Protein AF-A0A090VNT9-F1 (afdb_monomer_lite)

Sequence (65 aa):
MEDWTYASDHASFYRKQIPFLYFGVADHNDYHKSTDDFENIHPEFYKEAVYQIILMFNIVDKINF

Organism: NCBI:txid504487

Radius of gyration: 15.22 Å; chains: 1; bounding box: 36×22×36 Å

Foldseek 3Di:
DDDCCCVDPNVVCVVVVHDDDDDDDDDDPCPPHPPPDPVPDDVVVVVVSVVVVVVVVVVVVPDDD

Secondary structure (DSSP, 8-state):
----TTSSTTHHHHHTT-----------TTTTSTT-SGGG--HHHHHHHHHHHHHHHHHHTT---

pLDDT: mean 93.31, std 6.66, range [63.88, 98.25]

InterPro domains:
  IPR007484 Peptidase M28 [PF04389] (6-49)

Structure (mmCIF, N/CA/C/O backbone):
data_AF-A0A090VNT9-F1
#
_entry.id   AF-A0A090VNT9-F1
#
loop_
_atom_site.group_PDB
_atom_site.id
_atom_site.type_symbol
_atom_site.label_atom_id
_atom_site.label_alt_id
_atom_site.label_comp_id
_atom_site.label_asym_id
_atom_site.label_entity_id
_atom_site.label_seq_id
_atom_site.pdbx_PDB_ins_code
_atom_site.Cartn_x
_atom_site.Cartn_y
_atom_site.Cartn_z
_atom_site.occupancy
_atom_site.B_iso_or_equiv
_atom_site.auth_seq_id
_atom_site.auth_comp_id
_atom_site.auth_asym_id
_atom_site.auth_atom_id
_atom_site.pdbx_PDB_model_num
ATOM 1 N N . MET A 1 1 ? -13.507 6.675 -14.595 1.00 63.88 1 MET A N 1
ATOM 2 C CA . MET A 1 1 ? -12.899 6.336 -13.294 1.00 63.88 1 MET A CA 1
ATOM 3 C C . MET A 1 1 ? -12.684 4.845 -13.295 1.00 63.88 1 MET A C 1
ATOM 5 O O . MET A 1 1 ? -13.601 4.130 -13.676 1.00 63.88 1 MET A O 1
ATOM 9 N N . GLU A 1 2 ? -11.476 4.410 -12.973 1.00 80.81 2 GLU A N 1
ATOM 10 C CA . GLU A 1 2 ? -11.153 2.991 -12.823 1.00 80.81 2 GLU A CA 1
ATOM 11 C C . GLU A 1 2 ? -11.728 2.465 -11.504 1.00 80.81 2 GLU A C 1
ATOM 13 O O . GLU A 1 2 ? -11.778 3.201 -10.517 1.00 80.81 2 GLU A O 1
ATOM 18 N N . ASP A 1 3 ? -12.183 1.211 -11.502 1.00 88.25 3 ASP A N 1
ATOM 19 C CA . ASP A 1 3 ? -12.725 0.534 -10.322 1.00 88.25 3 ASP A CA 1
ATOM 20 C C . ASP A 1 3 ? -11.726 -0.510 -9.808 1.00 88.25 3 ASP A C 1
ATOM 22 O O . ASP A 1 3 ? -11.416 -1.491 -10.483 1.00 88.25 3 ASP A O 1
ATOM 26 N N . TRP A 1 4 ? -11.247 -0.289 -8.585 1.00 90.19 4 TRP A N 1
ATOM 27 C CA . TRP A 1 4 ? -10.211 -1.080 -7.921 1.00 90.19 4 TRP A CA 1
ATOM 28 C C . TRP A 1 4 ? -10.785 -2.113 -6.944 1.0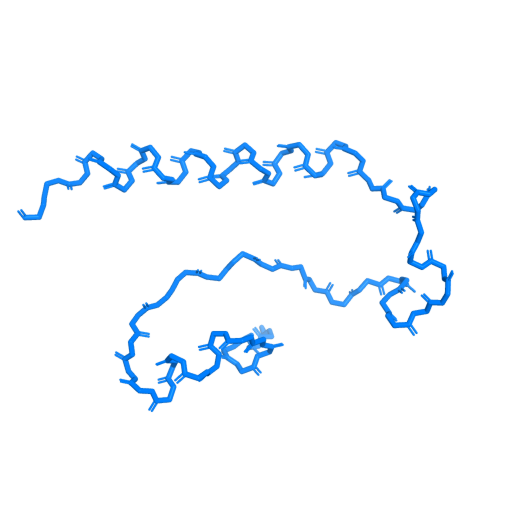0 90.19 4 TRP A C 1
ATOM 30 O O . TRP A 1 4 ? -10.038 -2.806 -6.254 1.00 90.19 4 TRP A O 1
ATOM 40 N N . THR A 1 5 ? -12.113 -2.252 -6.876 1.00 93.31 5 THR A N 1
ATOM 41 C CA . THR A 1 5 ? -12.820 -3.094 -5.895 1.00 93.31 5 THR A CA 1
ATOM 42 C C . THR A 1 5 ? -12.349 -4.552 -5.895 1.00 93.31 5 THR A C 1
ATOM 44 O O . THR A 1 5 ? -12.290 -5.184 -4.842 1.00 93.31 5 THR A O 1
ATOM 47 N N . TYR A 1 6 ? -11.972 -5.082 -7.062 1.00 94.19 6 TYR A N 1
ATOM 48 C CA . TYR A 1 6 ? -11.531 -6.470 -7.234 1.00 94.19 6 TYR A CA 1
ATOM 49 C C . TYR A 1 6 ? -10.045 -6.616 -7.599 1.00 94.19 6 TYR A C 1
ATOM 51 O O . TYR A 1 6 ? -9.626 -7.702 -7.991 1.00 94.19 6 TYR A O 1
ATOM 59 N N . ALA A 1 7 ? -9.261 -5.540 -7.495 1.00 91.19 7 ALA A N 1
ATOM 60 C CA . ALA A 1 7 ? -7.908 -5.469 -8.051 1.00 91.19 7 ALA A CA 1
ATOM 61 C C . ALA A 1 7 ? -6.814 -6.112 -7.173 1.00 91.19 7 ALA A C 1
ATOM 63 O O . ALA A 1 7 ? -5.686 -6.273 -7.628 1.00 91.19 7 ALA A O 1
ATOM 64 N N . SER A 1 8 ? -7.112 -6.468 -5.919 1.00 94.38 8 SER A N 1
ATOM 65 C CA . SER A 1 8 ? -6.134 -7.054 -4.991 1.00 94.38 8 SER A CA 1
ATOM 66 C C . SER A 1 8 ? -6.824 -7.900 -3.909 1.00 94.38 8 SER A C 1
ATOM 68 O O . SER A 1 8 ? -8.009 -8.228 -4.023 1.00 94.38 8 SER A O 1
ATOM 70 N N . ASP A 1 9 ? -6.103 -8.262 -2.851 1.00 95.56 9 ASP A N 1
ATOM 71 C CA . ASP A 1 9 ? -6.544 -9.198 -1.806 1.00 95.56 9 ASP A CA 1
ATOM 72 C C . ASP A 1 9 ? -7.846 -8.772 -1.100 1.00 95.56 9 ASP A C 1
ATOM 74 O O . ASP A 1 9 ? -8.651 -9.619 -0.681 1.00 95.56 9 ASP A O 1
ATOM 78 N N . HIS A 1 10 ? -8.116 -7.461 -1.032 1.00 96.62 10 HIS A N 1
ATOM 79 C CA . HIS A 1 10 ? -9.348 -6.897 -0.461 1.00 96.62 10 HIS A CA 1
ATOM 80 C C . HIS A 1 10 ? -10.623 -7.324 -1.201 1.00 96.62 10 HIS A C 1
ATOM 82 O O . HIS A 1 10 ? -11.710 -7.288 -0.623 1.00 96.62 10 HIS A O 1
ATOM 88 N N . ALA A 1 11 ? -10.515 -7.813 -2.439 1.00 96.94 11 ALA A N 1
ATOM 89 C CA . ALA A 1 11 ? -11.635 -8.351 -3.208 1.00 96.94 11 ALA A CA 1
ATOM 90 C C . ALA A 1 11 ? -12.418 -9.430 -2.437 1.00 96.94 11 ALA A C 1
ATOM 92 O O . ALA A 1 11 ? -13.643 -9.533 -2.543 1.00 96.94 11 ALA A O 1
ATOM 93 N N . SER A 1 12 ? -11.715 -10.254 -1.654 1.00 97.69 12 SER A N 1
ATOM 94 C CA . SER A 1 12 ? -12.321 -11.315 -0.844 1.00 97.69 12 SER A CA 1
ATOM 95 C C . SER A 1 12 ? -13.204 -10.760 0.286 1.00 97.69 12 SER A C 1
ATOM 97 O O . SER A 1 12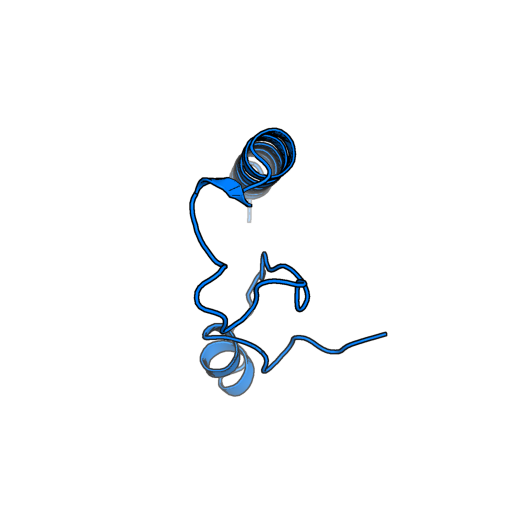 ? -14.288 -11.294 0.536 1.00 97.69 12 SER A O 1
ATOM 99 N N . PHE A 1 13 ? -12.795 -9.643 0.892 1.00 98.19 13 PHE A N 1
ATOM 100 C CA . PHE A 1 13 ? -13.537 -8.910 1.918 1.00 98.19 13 PHE A CA 1
ATO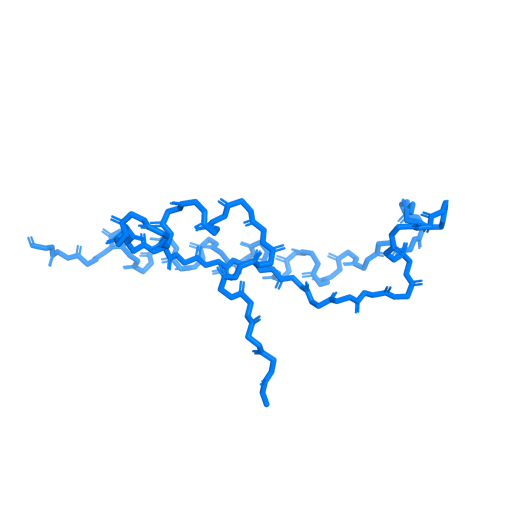M 101 C C . PHE A 1 13 ? -14.774 -8.240 1.319 1.00 98.19 13 PHE A C 1
ATOM 103 O O . PHE A 1 13 ? -15.873 -8.397 1.857 1.00 98.19 13 PHE A O 1
ATOM 110 N N . TYR A 1 14 ? -14.627 -7.604 0.148 1.00 97.44 14 TYR A N 1
ATOM 111 C CA . TYR A 1 14 ? -15.749 -7.006 -0.580 1.00 97.44 14 TYR A CA 1
ATOM 112 C C . TYR A 1 14 ? -16.869 -8.021 -0.844 1.00 97.44 14 TYR A C 1
ATOM 114 O O . TYR A 1 14 ? -18.035 -7.768 -0.542 1.00 97.44 14 TYR A O 1
ATOM 122 N N . ARG A 1 15 ? -16.521 -9.225 -1.329 1.00 97.94 15 ARG A N 1
ATOM 123 C CA . ARG A 1 15 ? -17.489 -10.313 -1.592 1.00 97.94 15 ARG A CA 1
ATOM 124 C C . ARG A 1 15 ? -18.255 -10.762 -0.346 1.00 97.94 15 ARG A C 1
ATOM 126 O O . ARG A 1 15 ? -19.322 -11.360 -0.469 1.00 97.94 15 ARG A O 1
ATOM 133 N N . LYS A 1 16 ? -17.705 -10.519 0.843 1.00 98.19 16 LYS A N 1
ATOM 134 C CA . LYS A 1 16 ? -18.320 -10.825 2.139 1.00 98.19 16 LYS A CA 1
ATOM 135 C C . LYS A 1 16 ? -18.959 -9.605 2.802 1.00 98.19 16 LYS A C 1
ATOM 137 O O . LYS A 1 16 ? -19.401 -9.725 3.937 1.00 98.19 16 LYS A O 1
ATOM 142 N N . GLN A 1 17 ? -19.048 -8.476 2.094 1.00 97.56 17 GLN A N 1
ATOM 143 C CA . GLN A 1 17 ? -19.586 -7.208 2.598 1.00 97.56 17 GLN A CA 1
ATOM 144 C C . GLN A 1 17 ? -18.837 -6.695 3.838 1.00 97.56 17 GLN A C 1
ATOM 146 O O . GLN A 1 17 ? -19.409 -6.014 4.685 1.00 97.56 17 GLN A O 1
ATOM 151 N N . ILE A 1 18 ? -17.548 -7.026 3.948 1.00 97.81 18 ILE A N 1
ATOM 152 C CA . ILE A 1 18 ? -16.684 -6.505 5.004 1.00 97.81 18 ILE A CA 1
ATOM 153 C C . ILE A 1 18 ? -16.087 -5.186 4.496 1.00 97.81 18 ILE A C 1
ATOM 155 O O . ILE A 1 18 ? -15.472 -5.190 3.425 1.00 97.81 18 ILE A O 1
ATOM 159 N N . PRO A 1 19 ? -16.266 -4.062 5.214 1.00 94.06 19 PRO A N 1
ATOM 160 C CA . PRO A 1 19 ? -15.708 -2.782 4.800 1.00 94.06 19 PRO A CA 1
ATOM 161 C C . PRO A 1 19 ? -14.180 -2.812 4.874 1.00 94.06 19 PRO A C 1
ATOM 163 O O . PRO A 1 19 ? -13.598 -3.390 5.792 1.00 94.06 19 PRO A O 1
ATOM 166 N N . PHE A 1 20 ? -13.531 -2.162 3.913 1.00 94.38 20 PHE A N 1
ATOM 167 C CA . PHE A 1 20 ? -12.081 -2.018 3.869 1.00 94.38 20 PHE A CA 1
ATOM 168 C C . PHE A 1 20 ? -11.700 -0.635 3.344 1.00 94.38 20 PHE A C 1
ATOM 170 O O . PHE A 1 20 ? -12.460 0.007 2.619 1.00 94.38 20 PHE A O 1
ATOM 177 N N . LEU A 1 21 ? -10.489 -0.211 3.695 1.00 93.12 21 LEU A N 1
ATOM 178 C CA . LEU A 1 21 ? -9.791 0.903 3.070 1.00 93.12 21 LEU A CA 1
ATOM 179 C C . LEU A 1 21 ? -8.575 0.328 2.342 1.00 93.12 21 LEU A C 1
ATOM 181 O O . LEU A 1 21 ? -7.778 -0.385 2.948 1.00 93.12 21 LEU A O 1
ATOM 185 N N . TYR A 1 22 ? -8.460 0.605 1.046 1.00 92.62 22 TYR A N 1
ATOM 186 C CA . TYR A 1 22 ? -7.374 0.110 0.203 1.00 92.62 22 TYR A CA 1
ATOM 187 C C . TYR A 1 22 ? -6.428 1.255 -0.162 1.00 92.62 22 TYR A C 1
ATOM 189 O O . TYR A 1 22 ? -6.857 2.259 -0.728 1.00 92.62 22 TYR A O 1
ATOM 197 N N . PHE A 1 23 ? -5.143 1.081 0.147 1.00 92.88 23 PHE A N 1
ATOM 198 C CA . PHE A 1 23 ? -4.063 1.953 -0.304 1.00 92.88 23 PHE A CA 1
ATOM 199 C C . PHE A 1 23 ? -3.269 1.209 -1.373 1.00 92.88 23 PHE A C 1
ATOM 201 O O . PHE A 1 23 ? -2.504 0.298 -1.062 1.00 92.88 23 PHE A O 1
ATOM 208 N N . GLY A 1 24 ? -3.479 1.585 -2.628 1.00 89.75 24 GLY A N 1
ATOM 209 C CA . GLY A 1 24 ? -2.795 1.001 -3.773 1.00 89.75 24 GLY A CA 1
ATOM 210 C C . GLY A 1 24 ? -2.340 2.062 -4.757 1.00 89.75 24 GLY A C 1
ATOM 211 O O . GLY A 1 24 ? -2.722 3.229 -4.660 1.00 89.75 24 GLY A O 1
ATOM 212 N N . VAL A 1 25 ? -1.526 1.631 -5.710 1.00 88.12 25 VAL A N 1
ATOM 213 C CA . VAL A 1 25 ? -1.114 2.438 -6.855 1.00 88.12 25 VAL A CA 1
ATOM 214 C C . VAL A 1 25 ? -1.638 1.805 -8.129 1.00 88.12 25 VAL A C 1
ATOM 216 O O . VAL A 1 25 ? -1.871 0.597 -8.175 1.00 88.12 25 VAL A O 1
ATOM 219 N N . ALA A 1 26 ? -1.828 2.643 -9.146 1.00 84.00 26 ALA A N 1
ATOM 220 C CA . ALA A 1 26 ? -2.175 2.156 -10.464 1.00 84.00 26 ALA A CA 1
ATOM 221 C C . ALA A 1 26 ? -1.032 1.366 -11.110 1.00 84.00 26 ALA A C 1
ATOM 223 O O . ALA A 1 26 ? 0.104 1.411 -10.626 1.00 84.00 26 ALA A O 1
ATOM 224 N N . ASP A 1 27 ? -1.332 0.681 -12.217 1.00 85.25 27 ASP A N 1
ATOM 225 C CA . ASP A 1 27 ? -0.303 0.082 -13.066 1.00 85.25 27 ASP A CA 1
ATOM 226 C C . ASP A 1 27 ? 0.795 1.120 -13.349 1.00 85.25 27 ASP A C 1
ATOM 228 O O . ASP A 1 27 ? 0.524 2.264 -13.727 1.00 85.25 27 ASP A O 1
ATOM 232 N N . HIS A 1 28 ? 2.048 0.718 -13.149 1.00 87.62 28 HIS A N 1
ATOM 233 C CA . HIS A 1 28 ? 3.222 1.552 -13.390 1.00 87.62 28 HIS A CA 1
ATOM 234 C C . HIS A 1 28 ? 4.105 0.938 -14.477 1.00 87.62 28 HIS A C 1
ATOM 236 O O . HIS A 1 28 ? 3.948 -0.220 -14.865 1.00 87.62 28 HIS A O 1
ATOM 242 N N . ASN A 1 29 ? 5.054 1.727 -14.984 1.00 92.31 29 ASN A N 1
ATOM 243 C CA . ASN A 1 29 ? 5.893 1.345 -16.123 1.00 92.31 29 ASN A CA 1
ATOM 244 C C . ASN A 1 29 ? 6.659 0.032 -15.914 1.00 92.31 29 ASN A C 1
ATOM 246 O O . ASN A 1 29 ? 6.935 -0.662 -16.894 1.00 92.31 29 ASN A O 1
ATOM 250 N N . ASP A 1 30 ? 6.958 -0.308 -14.665 1.00 93.62 30 ASP A N 1
ATOM 251 C CA . ASP A 1 30 ? 7.753 -1.472 -14.272 1.00 93.62 30 ASP A CA 1
ATOM 252 C C . ASP A 1 30 ? 6.906 -2.656 -13.782 1.00 93.62 30 ASP A C 1
ATOM 2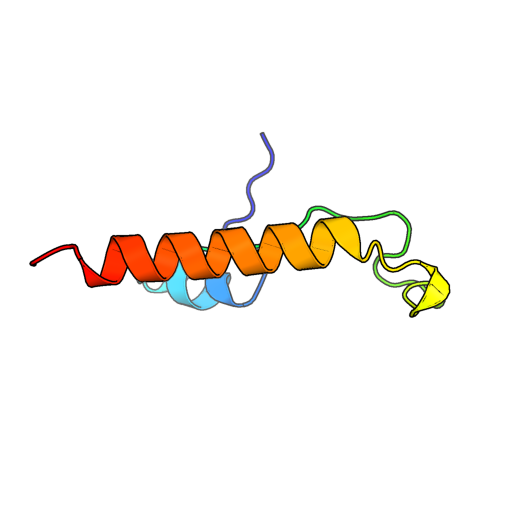54 O O . ASP A 1 30 ? 7.444 -3.729 -13.526 1.00 93.62 30 ASP A O 1
ATOM 258 N N . TYR A 1 31 ? 5.578 -2.508 -13.713 1.00 92.62 31 TYR A N 1
ATOM 259 C CA . TYR A 1 31 ? 4.689 -3.549 -13.199 1.00 92.62 31 TYR A CA 1
ATOM 260 C C . TYR A 1 31 ? 4.844 -4.866 -13.975 1.00 92.62 31 TYR A C 1
ATOM 262 O O . TYR A 1 31 ? 4.774 -4.890 -15.208 1.00 92.62 31 TYR A O 1
ATOM 270 N N . HIS A 1 32 ? 5.054 -5.969 -13.245 1.00 94.38 32 HIS A N 1
ATOM 271 C CA . HIS A 1 32 ? 5.300 -7.311 -13.795 1.00 94.38 32 HIS A CA 1
ATOM 272 C C . HIS A 1 32 ? 6.491 -7.395 -14.770 1.00 94.38 32 HIS A C 1
ATOM 274 O O . HIS A 1 32 ? 6.508 -8.232 -15.680 1.00 94.38 32 HIS A O 1
ATOM 280 N N . LYS A 1 33 ? 7.509 -6.551 -14.587 1.00 96.06 33 LYS A N 1
ATOM 281 C CA . LYS A 1 33 ? 8.752 -6.590 -15.366 1.00 96.06 33 LYS A CA 1
ATOM 282 C C . LYS A 1 33 ? 9.944 -6.819 -14.452 1.00 96.06 33 LYS A C 1
ATOM 284 O O . LYS A 1 33 ? 9.923 -6.487 -13.276 1.00 96.06 33 LYS A O 1
ATOM 289 N N . SER A 1 34 ? 11.031 -7.325 -15.027 1.00 96.88 34 SER A N 1
ATOM 290 C CA . SER A 1 34 ? 12.312 -7.461 -14.322 1.00 96.88 34 SER A CA 1
ATOM 291 C C . SER A 1 34 ? 12.957 -6.119 -13.958 1.00 96.88 34 SER A C 1
ATOM 293 O O . SER A 1 34 ? 14.023 -6.119 -13.360 1.00 96.88 34 SER A O 1
ATOM 295 N N . THR A 1 35 ? 12.372 -4.995 -14.386 1.00 96.25 35 THR A N 1
ATOM 296 C CA . THR A 1 35 ? 12.804 -3.639 -14.031 1.00 96.25 35 THR A CA 1
ATOM 297 C C . THR A 1 35 ? 12.141 -3.124 -12.754 1.00 96.25 35 THR A C 1
ATOM 299 O O . THR A 1 35 ? 12.488 -2.034 -12.316 1.00 96.25 35 THR A O 1
ATOM 302 N N . ASP A 1 36 ? 11.221 -3.874 -12.137 1.00 95.12 36 ASP A N 1
ATOM 303 C CA . ASP A 1 36 ? 10.687 -3.564 -10.805 1.00 95.12 36 ASP A CA 1
ATOM 304 C C . ASP A 1 36 ? 11.749 -3.854 -9.729 1.00 95.12 36 ASP A C 1
ATOM 306 O O . ASP A 1 36 ? 11.721 -4.873 -9.039 1.00 95.12 36 ASP A O 1
ATOM 310 N N . ASP A 1 37 ? 12.758 -2.986 -9.683 1.00 95.94 37 ASP A N 1
ATOM 311 C CA . ASP A 1 37 ? 13.955 -3.095 -8.853 1.00 95.94 37 ASP A CA 1
ATOM 312 C C . ASP A 1 37 ? 14.230 -1.765 -8.134 1.00 95.94 37 ASP A C 1
ATOM 314 O O . ASP A 1 37 ? 13.641 -0.722 -8.440 1.00 95.94 37 ASP A O 1
ATOM 318 N N . PHE A 1 38 ? 15.127 -1.801 -7.151 1.00 95.44 38 PHE A N 1
ATOM 319 C CA . PHE A 1 38 ? 15.405 -0.704 -6.230 1.00 95.44 38 PHE A CA 1
ATOM 320 C C . PHE A 1 38 ? 15.727 0.622 -6.932 1.00 95.44 38 PHE A C 1
ATOM 322 O O . PHE A 1 38 ? 15.297 1.682 -6.477 1.00 95.44 38 PHE A O 1
ATOM 329 N N . GLU A 1 39 ? 16.444 0.579 -8.053 1.00 96.50 39 GLU A N 1
ATOM 330 C CA . GLU A 1 39 ? 16.839 1.753 -8.832 1.00 96.50 39 GLU A CA 1
ATOM 331 C C . GLU A 1 39 ? 15.643 2.541 -9.385 1.00 96.50 39 GLU A C 1
ATOM 333 O O . GLU A 1 39 ? 15.770 3.742 -9.626 1.00 96.50 39 GLU A O 1
ATOM 338 N N . ASN A 1 40 ? 14.492 1.886 -9.564 1.00 94.94 40 ASN A N 1
ATOM 339 C CA . ASN A 1 40 ? 13.270 2.488 -10.103 1.00 94.94 40 ASN A CA 1
ATOM 340 C C . ASN A 1 40 ? 12.250 2.857 -9.011 1.00 94.94 40 ASN A C 1
ATOM 342 O O . ASN A 1 40 ? 11.170 3.382 -9.305 1.00 94.94 40 ASN A O 1
ATOM 346 N N . ILE A 1 41 ? 12.587 2.638 -7.736 1.00 93.31 41 ILE A N 1
ATOM 347 C CA . ILE A 1 41 ? 11.779 3.119 -6.613 1.00 93.31 41 ILE A CA 1
ATOM 348 C C . ILE A 1 41 ? 11.843 4.648 -6.557 1.00 93.31 41 ILE A C 1
ATOM 350 O O . ILE A 1 41 ? 12.881 5.263 -6.786 1.00 93.31 41 ILE A O 1
ATOM 354 N N . HIS A 1 42 ? 10.725 5.269 -6.176 1.00 94.88 42 HIS A N 1
ATOM 355 C CA . HIS A 1 42 ? 10.618 6.706 -5.923 1.00 94.88 42 HIS A CA 1
ATOM 356 C C . HIS A 1 42 ? 10.593 6.964 -4.403 1.00 94.88 42 HIS A C 1
ATOM 358 O O . HIS A 1 42 ? 9.518 6.900 -3.794 1.00 94.88 42 HIS A O 1
ATOM 364 N N . PRO A 1 43 ? 11.735 7.262 -3.745 1.00 96.69 43 PRO A N 1
ATOM 365 C CA . PRO A 1 43 ? 11.810 7.247 -2.281 1.00 96.69 43 PRO A CA 1
ATOM 366 C C . PRO A 1 43 ? 10.950 8.321 -1.610 1.00 96.69 43 PRO A C 1
ATOM 368 O O . PRO A 1 43 ? 10.393 8.088 -0.540 1.00 96.69 43 PRO A O 1
ATOM 371 N N . GLU A 1 44 ? 10.815 9.492 -2.236 1.00 98.00 44 GLU A N 1
ATOM 372 C CA . GLU A 1 44 ? 9.957 10.564 -1.719 1.00 98.00 44 GLU A CA 1
ATOM 373 C C . GLU A 1 44 ? 8.480 10.170 -1.757 1.00 98.00 44 GLU A C 1
ATOM 375 O O . GLU A 1 44 ? 7.785 10.318 -0.757 1.00 98.00 44 GLU A O 1
ATOM 380 N N . PHE A 1 45 ? 8.018 9.569 -2.858 1.00 95.44 45 PHE A N 1
ATOM 381 C CA . PHE A 1 45 ? 6.646 9.070 -2.953 1.00 95.44 45 PHE A CA 1
ATOM 382 C C . PHE A 1 45 ? 6.356 8.015 -1.879 1.00 95.44 45 PHE A C 1
ATOM 384 O O . PHE A 1 45 ? 5.325 8.083 -1.214 1.00 95.44 45 PHE A O 1
ATOM 391 N N . TYR A 1 46 ? 7.283 7.076 -1.666 1.00 95.00 46 TYR A N 1
ATOM 392 C CA . TYR A 1 46 ? 7.144 6.060 -0.623 1.00 95.00 46 TYR A CA 1
ATOM 393 C C . TYR A 1 46 ? 7.011 6.678 0.776 1.00 95.00 46 TYR A C 1
ATOM 395 O O . TYR A 1 46 ? 6.097 6.322 1.522 1.00 95.00 46 TYR A O 1
ATOM 403 N N . LYS A 1 47 ? 7.884 7.632 1.131 1.00 98.12 47 LYS A N 1
ATOM 404 C CA . LYS A 1 47 ? 7.825 8.317 2.433 1.00 98.12 47 LYS A CA 1
ATOM 405 C C . LYS A 1 47 ? 6.490 9.030 2.635 1.00 98.12 47 LYS A C 1
ATOM 407 O O . LYS A 1 47 ? 5.885 8.880 3.695 1.00 98.12 47 LYS A O 1
ATOM 412 N N . GLU A 1 48 ? 6.018 9.751 1.621 1.00 98.06 48 GLU A N 1
ATOM 413 C CA . GLU A 1 48 ? 4.735 10.450 1.686 1.00 98.06 48 GLU A CA 1
ATOM 414 C C . GLU A 1 48 ? 3.557 9.474 1.795 1.00 98.06 48 GLU A C 1
ATOM 416 O O . GLU A 1 48 ? 2.675 9.677 2.626 1.00 98.06 48 GLU A O 1
ATOM 421 N N . ALA A 1 49 ? 3.559 8.369 1.043 1.00 97.19 49 ALA A N 1
ATOM 422 C CA . ALA A 1 49 ? 2.520 7.343 1.142 1.00 97.19 49 ALA A CA 1
ATOM 423 C C . ALA A 1 49 ? 2.436 6.752 2.561 1.00 97.19 49 ALA A C 1
ATOM 425 O O . ALA A 1 49 ? 1.352 6.681 3.145 1.00 97.19 49 ALA A O 1
ATOM 426 N N . VAL A 1 50 ? 3.581 6.397 3.155 1.00 97.50 50 VAL A N 1
ATOM 427 C CA . VAL A 1 50 ? 3.650 5.897 4.538 1.00 97.50 50 VAL A CA 1
ATOM 428 C C . VAL A 1 50 ? 3.163 6.953 5.531 1.00 97.50 50 VAL A C 1
ATOM 430 O O . VAL A 1 50 ? 2.389 6.636 6.435 1.00 97.50 50 VAL A O 1
ATOM 433 N N . TYR A 1 51 ? 3.570 8.211 5.354 1.00 98.25 51 TYR A N 1
ATOM 434 C CA . TYR A 1 51 ? 3.128 9.313 6.204 1.00 98.25 51 TYR A CA 1
ATOM 435 C C . TYR A 1 51 ? 1.602 9.485 6.174 1.00 98.25 51 TYR A C 1
ATOM 437 O O . TYR A 1 51 ? 0.979 9.575 7.233 1.00 98.25 51 TYR A O 1
ATOM 445 N N . GLN A 1 52 ? 0.978 9.445 4.991 1.00 97.69 52 GLN A N 1
ATOM 446 C CA . GLN A 1 52 ? -0.481 9.535 4.856 1.00 97.69 52 GLN A CA 1
ATOM 447 C C . GLN A 1 52 ? -1.207 8.362 5.525 1.00 97.69 52 GLN A C 1
ATOM 449 O O . GLN A 1 52 ? -2.221 8.566 6.195 1.00 97.69 52 GLN A O 1
ATOM 454 N N . ILE A 1 53 ? -0.676 7.142 5.403 1.00 97.25 53 ILE A N 1
ATOM 455 C CA . ILE A 1 53 ? -1.240 5.960 6.072 1.00 97.25 53 ILE A CA 1
ATOM 456 C C . ILE A 1 53 ? -1.190 6.134 7.598 1.00 97.25 53 ILE A C 1
ATOM 458 O O . ILE A 1 53 ? -2.194 5.922 8.277 1.00 97.25 53 ILE A O 1
ATOM 462 N N . ILE A 1 54 ? -0.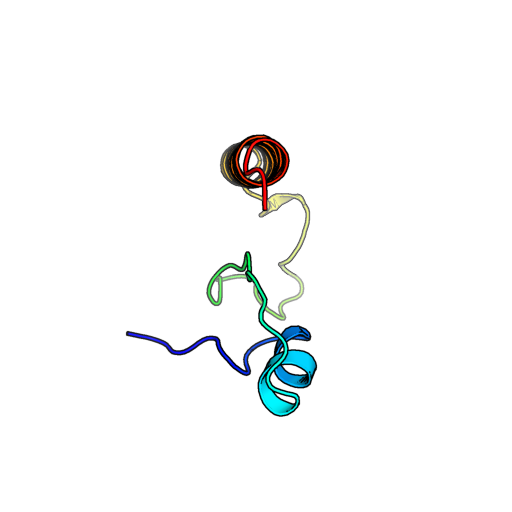058 6.591 8.145 1.00 97.75 54 ILE A N 1
ATOM 463 C CA . ILE A 1 54 ? 0.088 6.866 9.584 1.00 97.75 54 ILE A CA 1
ATOM 464 C C . ILE A 1 54 ? -0.878 7.967 10.038 1.00 97.75 54 ILE A C 1
ATOM 466 O O . ILE A 1 54 ? -1.501 7.846 11.095 1.00 97.75 54 ILE A O 1
ATOM 470 N N . LEU A 1 55 ? -1.024 9.047 9.267 1.00 97.31 55 LEU A N 1
ATOM 471 C CA . LEU A 1 55 ? -1.993 10.101 9.566 1.00 97.31 55 LEU A CA 1
ATOM 472 C C . LEU A 1 55 ? -3.421 9.558 9.616 1.00 97.31 55 LEU A C 1
ATOM 474 O O . LEU A 1 55 ? -4.162 9.896 10.539 1.00 97.31 55 LEU A O 1
ATOM 478 N N . MET A 1 56 ? -3.792 8.695 8.668 1.00 96.31 56 MET A N 1
ATOM 479 C CA . MET A 1 56 ? -5.115 8.081 8.643 1.00 96.31 56 MET A CA 1
ATOM 480 C C . MET A 1 56 ? -5.368 7.239 9.894 1.00 96.31 56 MET A C 1
ATOM 482 O O . MET A 1 56 ? -6.399 7.421 10.536 1.00 96.31 56 MET A O 1
ATOM 486 N N . PHE A 1 57 ? -4.414 6.393 10.299 1.00 95.12 57 PHE A N 1
ATOM 487 C CA . PHE A 1 57 ? -4.528 5.630 11.547 1.00 95.12 57 PHE A CA 1
ATOM 488 C C . PHE A 1 57 ? -4.710 6.545 12.761 1.00 95.12 57 PHE A C 1
ATOM 490 O O . PHE A 1 57 ? -5.648 6.361 13.526 1.00 95.12 57 PHE A O 1
ATOM 497 N N . ASN A 1 58 ? -3.908 7.608 12.880 1.00 96.12 58 ASN A N 1
ATOM 498 C CA . ASN A 1 58 ? -4.046 8.572 13.976 1.00 96.12 58 ASN A CA 1
ATOM 499 C C . ASN A 1 58 ? -5.405 9.287 14.004 1.00 96.12 58 ASN A C 1
ATOM 501 O O . ASN A 1 58 ? -5.836 9.734 15.067 1.00 96.12 58 ASN A O 1
ATOM 505 N N . ILE A 1 59 ? -6.043 9.486 12.848 1.00 95.50 59 ILE A N 1
ATOM 506 C CA . ILE A 1 59 ? -7.391 10.056 12.767 1.00 95.50 59 ILE A CA 1
ATOM 507 C C . ILE A 1 59 ? -8.411 9.013 13.215 1.00 95.50 59 ILE A C 1
ATOM 509 O O . ILE A 1 59 ? -9.225 9.318 14.081 1.00 95.50 59 ILE A O 1
ATOM 513 N N . VAL A 1 60 ? -8.347 7.800 12.660 1.00 93.75 60 VAL A N 1
ATOM 514 C CA . VAL A 1 60 ? -9.275 6.702 12.971 1.00 93.75 60 VA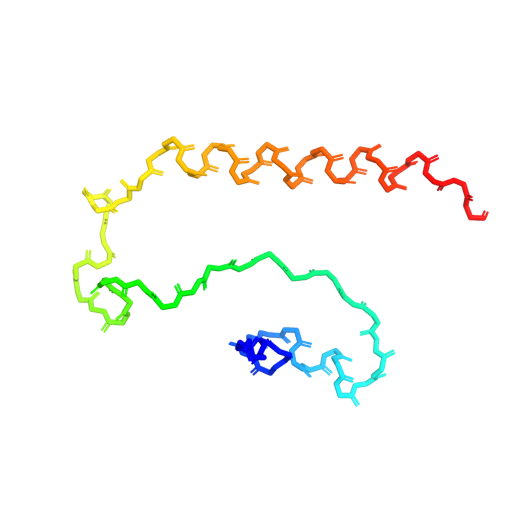L A CA 1
ATOM 515 C C . VAL A 1 60 ? -9.229 6.336 14.453 1.00 93.75 60 VAL A C 1
ATOM 517 O O . VAL A 1 60 ? -10.282 6.210 15.065 1.00 93.75 60 VAL A O 1
ATOM 520 N N . ASP A 1 61 ? -8.044 6.278 15.061 1.00 94.12 61 ASP A N 1
ATOM 521 C CA . ASP A 1 61 ? -7.866 5.976 16.489 1.00 94.12 61 ASP A CA 1
ATOM 522 C C . ASP A 1 61 ? -8.511 7.021 17.415 1.00 94.12 61 ASP A C 1
ATOM 524 O O . ASP A 1 61 ? -8.804 6.740 18.576 1.00 94.12 61 ASP A O 1
ATOM 528 N N . LYS A 1 62 ? -8.732 8.246 16.920 1.00 95.44 62 LYS A N 1
ATOM 529 C CA . LYS A 1 62 ? -9.404 9.326 17.663 1.00 95.44 62 LYS A CA 1
ATOM 530 C C . LYS A 1 62 ? -10.917 9.330 17.470 1.00 95.44 62 LYS A C 1
ATOM 532 O O . LYS A 1 62 ? -11.603 10.113 18.131 1.00 95.44 62 LYS A O 1
ATOM 537 N N . ILE A 1 63 ? -11.444 8.517 16.557 1.00 93.50 63 ILE A N 1
ATOM 538 C CA . ILE A 1 63 ? -12.884 8.368 16.379 1.00 93.50 63 ILE A CA 1
ATOM 539 C C . ILE A 1 63 ? -13.391 7.500 17.532 1.00 93.50 63 ILE A C 1
ATOM 541 O O . ILE A 1 63 ? -13.104 6.310 17.606 1.00 93.50 63 ILE A O 1
ATOM 545 N N . ASN A 1 64 ? -14.158 8.105 18.438 1.00 76.62 64 ASN A N 1
ATOM 546 C CA . ASN A 1 64 ? -14.938 7.347 19.408 1.00 76.62 64 ASN A CA 1
ATOM 547 C C . ASN A 1 64 ? -16.165 6.778 18.693 1.00 76.62 64 ASN A C 1
ATOM 549 O O . ASN A 1 64 ? -16.991 7.546 18.192 1.00 76.62 64 ASN A O 1
ATOM 553 N N . PHE A 1 65 ? -16.256 5.452 18.651 1.00 64.38 65 PHE A N 1
ATOM 554 C CA . PHE A 1 65 ? -17.448 4.726 18.218 1.00 64.38 65 PHE A CA 1
ATOM 555 C C . PHE A 1 65 ? -18.437 4.550 19.372 1.00 64.38 65 PHE A C 1
ATOM 557 O O . PHE A 1 65 ? -17.977 4.339 20.519 1.00 64.38 65 PHE A O 1
#